Protein AF-A0A1G8KZQ9-F1 (afdb_monomer)

Secondary structure (DSSP, 8-state):
-------------------------S-TTHHHHHHHHHHHHHHHHTT--HHHHHH--HHHHHHHHHHHHSPP-SHHHHHHHHHHHHHHHHHHH---

Foldseek 3Di:
DDDDDDDPDDDDDPPPPPDPPPPQDDDPCSVQVVLLVVLVVLLVVLVHDPVLSVQDDSVLSVVLVVLVVDDDPDPVSSNVSSVSNVVSSCVRVNDD

Radius of gyration: 20.1 Å; Cα contacts (8 Å, |Δi|>4): 63; chains: 1; bounding box: 57×55×39 Å

Nearest PDB structures (foldseek):
  8tep-assembly1_F  TM=3.806E-01  e=2.408E+00  Human herpesvirus 5 strain AD169
  7ega-assembly1_R  TM=3.252E-01  e=6.189E+00  Homo sapiens

Sequence (96 aa):
MLSKPILLILPFTLALLTGCESSSPPGTNAGAEQLRLSMTPAMRDAGVPDSCIQQLPTSTLAQVKGITASSSRTSKDYLQRRQQIRTAAQKACGDF

pLDDT: mean 76.62, std 20.18, range [36.91, 94.75]

Solvent-accessible surface area (backbone atoms only — not comparable to full-atom values): 6198 Å² total; per-residue (Å²): 139,82,83,82,86,82,81,88,79,79,82,85,83,85,88,73,79,70,71,89,73,80,82,72,70,100,45,94,61,52,62,50,53,52,49,44,62,71,43,44,64,62,38,47,71,33,67,44,55,70,75,46,62,76,67,53,51,64,68,53,49,53,48,42,46,59,58,64,71,53,84,62,91,45,74,66,48,43,53,51,47,30,50,54,42,35,54,53,49,32,76,74,66,47,89,130

Organism: NCBI:txid571298

Structure (mmCIF, N/CA/C/O backbone):
data_AF-A0A1G8KZQ9-F1
#
_entry.id   AF-A0A1G8KZQ9-F1
#
loop_
_atom_site.group_PDB
_atom_site.id
_atom_site.type_symbol
_atom_site.label_atom_id
_atom_site.label_alt_id
_atom_site.label_comp_id
_atom_site.label_asym_id
_atom_site.label_entity_id
_atom_site.label_seq_id
_atom_site.pdbx_PDB_ins_code
_atom_site.Cartn_x
_atom_site.Cartn_y
_atom_site.Cartn_z
_atom_site.occupancy
_atom_site.B_iso_or_equiv
_atom_site.auth_seq_id
_atom_site.auth_comp_id
_atom_site.auth_asym_id
_atom_site.auth_atom_id
_atom_site.pdbx_PDB_model_num
ATOM 1 N N . MET A 1 1 ? 43.302 -45.838 -2.566 1.00 42.50 1 MET A N 1
ATOM 2 C CA . MET A 1 1 ? 43.036 -44.720 -1.634 1.00 42.50 1 MET A CA 1
ATOM 3 C C . MET A 1 1 ? 42.303 -43.642 -2.419 1.00 42.50 1 MET A C 1
ATOM 5 O O . MET A 1 1 ? 42.926 -42.949 -3.201 1.00 42.50 1 MET A O 1
ATOM 9 N N . LEU A 1 2 ? 40.987 -43.763 -2.575 1.00 41.47 2 LEU A N 1
ATOM 10 C CA . LEU A 1 2 ? 39.929 -43.462 -1.599 1.00 41.47 2 LEU A CA 1
ATOM 11 C C . LEU A 1 2 ? 39.618 -41.952 -1.566 1.00 41.47 2 LEU A C 1
ATOM 13 O O . LEU A 1 2 ? 40.288 -41.175 -0.901 1.00 41.47 2 LEU A O 1
ATOM 17 N N . SER A 1 3 ? 38.599 -41.619 -2.363 1.00 37.75 3 SER A N 1
ATOM 18 C CA . SER A 1 3 ? 37.488 -40.700 -2.097 1.00 37.75 3 SER A CA 1
ATOM 19 C C . SER A 1 3 ? 37.786 -39.309 -1.532 1.00 37.75 3 SER A C 1
ATOM 21 O O . SER A 1 3 ? 38.012 -39.136 -0.339 1.00 37.75 3 SER A O 1
ATOM 23 N N . LYS A 1 4 ? 37.609 -38.290 -2.382 1.00 46.78 4 LYS A N 1
ATOM 24 C CA . LYS A 1 4 ? 37.244 -36.932 -1.952 1.00 46.78 4 LYS A CA 1
ATOM 25 C C . LYS A 1 4 ? 35.708 -36.792 -1.960 1.00 46.78 4 LYS A C 1
ATOM 27 O O . LYS A 1 4 ? 35.095 -37.194 -2.949 1.00 46.78 4 LYS A O 1
ATOM 32 N N . PRO A 1 5 ? 35.093 -36.264 -0.885 1.00 47.47 5 PRO A N 1
ATOM 33 C CA . PRO A 1 5 ? 33.642 -36.093 -0.757 1.00 47.47 5 PRO A CA 1
ATOM 34 C C . PRO A 1 5 ? 33.176 -34.932 -1.658 1.00 47.47 5 PRO A C 1
ATOM 36 O O . PRO A 1 5 ? 33.890 -33.946 -1.803 1.00 47.47 5 PRO A O 1
ATOM 39 N N . ILE A 1 6 ? 32.130 -35.100 -2.473 1.00 53.72 6 ILE A N 1
ATOM 40 C CA . ILE A 1 6 ? 30.692 -35.079 -2.137 1.00 53.72 6 ILE A CA 1
ATOM 41 C C . ILE A 1 6 ? 30.180 -33.659 -1.835 1.00 53.72 6 ILE A C 1
ATOM 43 O O . ILE A 1 6 ? 30.651 -32.992 -0.923 1.00 53.72 6 ILE A O 1
ATOM 47 N N . LEU A 1 7 ? 29.124 -33.306 -2.581 1.00 45.62 7 LEU A N 1
ATOM 48 C CA . LEU A 1 7 ? 28.163 -32.219 -2.371 1.00 45.62 7 LEU A CA 1
ATOM 49 C C . LEU A 1 7 ? 28.647 -30.784 -2.654 1.00 45.62 7 LEU A C 1
ATOM 51 O O . LEU A 1 7 ? 28.854 -29.985 -1.747 1.00 45.62 7 LEU A O 1
ATOM 55 N N . LEU A 1 8 ? 28.648 -30.392 -3.933 1.00 42.72 8 LEU A N 1
ATOM 56 C CA . LEU A 1 8 ? 28.221 -29.032 -4.274 1.00 42.72 8 LEU A CA 1
ATOM 57 C C . LEU A 1 8 ? 26.719 -29.059 -4.546 1.00 42.72 8 LEU A C 1
ATOM 59 O O . LEU A 1 8 ? 26.237 -29.425 -5.614 1.00 42.72 8 LEU A O 1
ATOM 63 N N . ILE A 1 9 ? 26.011 -28.735 -3.474 1.00 54.44 9 ILE A N 1
ATOM 64 C CA . ILE A 1 9 ? 24.589 -28.461 -3.378 1.00 54.44 9 ILE A CA 1
ATOM 65 C C . ILE A 1 9 ? 24.248 -27.337 -4.371 1.00 54.44 9 ILE A C 1
ATOM 67 O O . ILE A 1 9 ? 24.599 -26.181 -4.157 1.00 54.44 9 ILE A O 1
ATOM 71 N N . LEU A 1 10 ? 23.548 -27.671 -5.453 1.00 51.97 10 LEU A N 1
ATOM 72 C CA . LEU A 1 10 ? 22.519 -26.785 -6.000 1.00 51.97 10 LEU A CA 1
ATOM 73 C C . LEU A 1 10 ? 21.333 -26.890 -5.033 1.00 51.97 10 LEU A C 1
ATOM 75 O O . LEU A 1 10 ? 20.962 -28.014 -4.680 1.00 51.97 10 LEU A O 1
ATOM 79 N N . PRO A 1 11 ? 20.723 -25.772 -4.602 1.00 48.06 11 PRO A N 1
ATOM 80 C CA . PRO A 1 11 ? 19.710 -25.214 -5.486 1.00 48.06 11 PRO A CA 1
ATOM 81 C C . PRO A 1 11 ? 19.467 -23.696 -5.367 1.00 48.06 11 PRO A C 1
ATOM 83 O O . PRO A 1 11 ? 19.801 -23.035 -4.393 1.00 48.06 11 PRO A O 1
ATOM 86 N N . PHE A 1 12 ? 18.706 -23.223 -6.350 1.00 41.47 12 PHE A N 1
ATOM 87 C CA . PHE A 1 12 ? 17.641 -22.236 -6.188 1.00 41.47 12 PHE A CA 1
ATOM 88 C C . PHE A 1 12 ? 17.985 -20.735 -6.177 1.00 41.47 12 PHE A C 1
ATOM 90 O O . PHE A 1 12 ? 18.457 -20.140 -5.21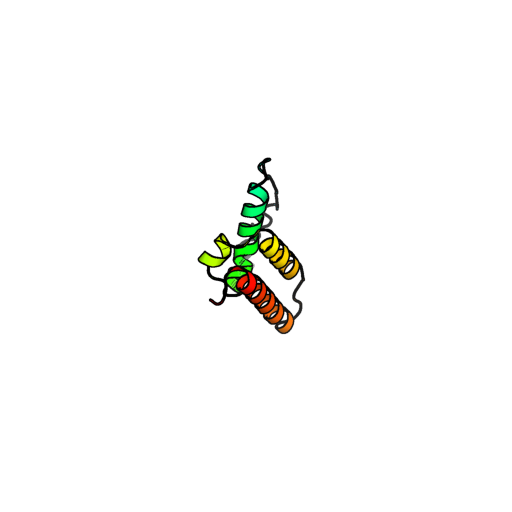6 1.00 41.47 12 PHE A O 1
ATOM 97 N N . THR A 1 13 ? 17.514 -20.126 -7.270 1.00 54.47 13 THR A N 1
ATOM 98 C CA . THR A 1 13 ? 16.781 -18.855 -7.308 1.00 54.47 13 THR A CA 1
ATOM 99 C C . THR A 1 13 ? 17.553 -17.590 -6.972 1.00 54.47 13 THR A C 1
ATOM 101 O O . THR A 1 13 ? 17.448 -17.050 -5.879 1.00 54.47 13 THR A O 1
ATOM 104 N N . LEU A 1 14 ? 18.151 -17.003 -8.007 1.00 46.03 14 LEU A N 1
ATOM 105 C CA . LEU A 1 14 ? 18.127 -15.549 -8.153 1.00 46.03 14 LEU A CA 1
ATOM 106 C C . LEU A 1 14 ? 17.625 -15.150 -9.550 1.00 46.03 14 LEU A C 1
ATOM 108 O O . LEU A 1 14 ? 18.191 -14.308 -10.234 1.00 46.03 14 LEU A O 1
ATOM 112 N N . ALA A 1 15 ? 16.533 -15.780 -9.984 1.00 50.09 15 ALA A N 1
ATOM 113 C CA . ALA A 1 15 ? 15.710 -15.273 -11.073 1.00 50.09 15 ALA A CA 1
ATOM 114 C C . ALA A 1 15 ? 14.655 -14.337 -10.471 1.00 50.09 15 ALA A C 1
ATOM 116 O O . ALA A 1 15 ? 13.548 -14.784 -10.216 1.00 50.09 15 ALA A O 1
ATOM 117 N N . LEU A 1 16 ? 15.015 -13.085 -10.159 1.00 47.28 16 LEU A N 1
ATOM 118 C CA . LEU A 1 16 ? 14.051 -12.009 -9.847 1.00 47.28 16 LEU A CA 1
ATOM 119 C C . LEU A 1 16 ? 14.658 -10.593 -9.923 1.00 47.28 16 LEU A C 1
ATOM 121 O O . LEU A 1 16 ? 14.170 -9.664 -9.292 1.00 47.28 16 LEU A O 1
ATOM 125 N N . LEU A 1 17 ? 15.672 -10.387 -10.768 1.00 44.75 17 LEU A N 1
ATOM 126 C CA . LEU A 1 17 ? 15.801 -9.100 -11.457 1.00 44.75 17 LEU A CA 1
ATOM 127 C C . LEU A 1 17 ? 15.164 -9.236 -12.839 1.00 44.75 17 LEU A C 1
ATOM 129 O O . LEU A 1 17 ? 15.805 -9.035 -13.866 1.00 44.75 17 LEU A O 1
ATOM 133 N N . THR A 1 18 ? 13.878 -9.600 -12.866 1.00 46.59 18 THR A N 1
ATOM 134 C CA . THR A 1 18 ? 13.032 -9.146 -13.967 1.00 46.59 18 THR A CA 1
ATOM 135 C C . THR A 1 18 ? 13.126 -7.635 -13.930 1.00 46.59 18 THR A C 1
ATOM 137 O O . THR A 1 18 ? 12.711 -7.010 -12.948 1.00 46.59 18 THR A O 1
ATOM 140 N N . GLY A 1 19 ? 13.782 -7.088 -14.949 1.00 36.91 19 GLY A N 1
ATOM 141 C CA . GLY A 1 19 ? 13.903 -5.664 -15.150 1.00 36.91 19 GLY A CA 1
ATOM 142 C C . GLY A 1 19 ? 12.571 -5.002 -14.846 1.00 36.91 19 GLY A C 1
ATOM 143 O O . GLY A 1 19 ? 11.510 -5.460 -15.272 1.00 36.91 19 GLY A O 1
ATOM 144 N N . CYS A 1 20 ? 12.644 -3.915 -14.091 1.00 53.41 20 CYS A N 1
ATOM 145 C CA . CYS A 1 20 ? 11.596 -2.916 -14.038 1.00 53.41 20 CYS A CA 1
ATOM 146 C C . CYS A 1 20 ? 11.549 -2.240 -15.423 1.00 53.41 20 CYS A C 1
ATOM 148 O O . CYS A 1 20 ? 11.852 -1.058 -15.569 1.00 53.41 20 CYS A O 1
ATOM 150 N N . GLU A 1 21 ? 11.277 -3.018 -16.471 1.00 39.97 21 GLU A N 1
ATOM 151 C CA . GLU A 1 21 ? 11.076 -2.540 -17.823 1.00 39.97 21 GLU A CA 1
ATOM 152 C C . GLU A 1 21 ? 9.672 -1.952 -17.815 1.00 39.97 21 GLU A C 1
ATOM 154 O O . GLU A 1 21 ? 8.662 -2.622 -18.023 1.00 39.97 21 GLU A O 1
ATOM 159 N N . SER A 1 22 ? 9.612 -0.679 -17.426 1.00 43.38 22 SER A N 1
ATOM 160 C CA . SER A 1 22 ? 8.425 0.156 -17.554 1.00 43.38 22 SER A CA 1
ATOM 161 C C . SER A 1 22 ? 8.163 0.395 -19.040 1.00 43.38 22 SER A C 1
ATOM 163 O O . SER A 1 22 ? 8.359 1.493 -19.549 1.00 43.38 22 SER A O 1
ATOM 165 N N . SER A 1 23 ? 7.741 -0.651 -19.746 1.00 44.28 23 SER A N 1
ATOM 166 C CA . SER A 1 23 ? 7.126 -0.537 -21.060 1.00 44.28 23 SER A CA 1
ATOM 167 C C . SER A 1 23 ? 5.645 -0.240 -20.842 1.00 44.28 23 SER A C 1
ATOM 169 O O . SER A 1 23 ? 4.793 -1.125 -20.873 1.00 44.28 23 SER A O 1
ATOM 171 N N . SER A 1 24 ? 5.339 1.015 -20.510 1.00 48.88 24 SER A N 1
ATOM 172 C CA . SER A 1 24 ? 3.960 1.502 -20.491 1.00 48.88 24 SER A CA 1
ATOM 173 C C . SER A 1 24 ? 3.668 2.175 -21.842 1.00 48.88 24 SER A C 1
ATOM 175 O O . SER A 1 24 ? 4.260 3.219 -22.125 1.00 48.88 24 SER A O 1
ATOM 177 N N . PRO A 1 25 ? 2.783 1.618 -22.694 1.00 48.62 25 PRO A N 1
ATOM 178 C CA . PRO A 1 25 ? 2.306 2.304 -23.894 1.00 48.62 25 PRO A CA 1
ATOM 179 C C . PRO A 1 25 ? 1.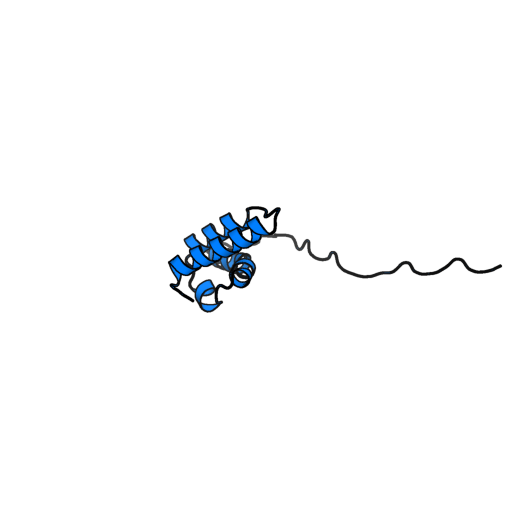444 3.532 -23.531 1.00 48.62 25 PRO A C 1
ATOM 181 O O . PRO A 1 25 ? 0.928 3.620 -22.410 1.00 48.62 25 PRO A O 1
ATOM 184 N N . PRO A 1 26 ? 1.270 4.499 -24.456 1.00 48.19 26 PRO A N 1
ATOM 185 C CA . PRO A 1 26 ? 0.651 5.785 -24.164 1.00 48.19 26 PRO A CA 1
ATOM 186 C C . PRO A 1 26 ? -0.871 5.644 -24.081 1.00 48.19 26 PRO A C 1
ATOM 188 O O . PRO A 1 26 ? -1.601 5.792 -25.055 1.00 48.19 26 PRO A O 1
ATOM 191 N N . GLY A 1 27 ? -1.352 5.375 -22.875 1.00 45.22 27 GLY A N 1
ATOM 192 C CA . GLY A 1 27 ? -2.721 5.629 -22.458 1.00 45.22 27 GLY A CA 1
ATOM 193 C C . GLY A 1 27 ? -2.649 6.213 -21.059 1.00 45.22 27 GLY A C 1
ATOM 194 O O . GLY A 1 27 ? -2.072 5.600 -20.165 1.00 45.22 27 GLY A O 1
ATOM 195 N N . THR A 1 28 ? -3.212 7.397 -20.843 1.00 55.97 28 THR A N 1
ATOM 196 C CA . THR A 1 28 ? -3.166 8.136 -19.565 1.00 55.97 28 THR A CA 1
ATOM 197 C C . THR A 1 28 ? -3.670 7.335 -18.352 1.00 55.97 28 THR A C 1
ATOM 199 O O . THR A 1 28 ? -3.378 7.694 -17.216 1.00 55.97 28 THR A O 1
ATOM 202 N N . ASN A 1 29 ? -4.358 6.213 -18.586 1.00 56.41 29 ASN A N 1
ATOM 203 C CA . ASN A 1 29 ? -4.889 5.310 -17.564 1.00 56.41 29 ASN A CA 1
ATOM 204 C C . ASN A 1 29 ? -3.947 4.133 -17.232 1.00 56.41 29 ASN A C 1
ATOM 206 O O . ASN A 1 29 ? -4.038 3.572 -16.143 1.00 56.41 29 ASN A O 1
ATOM 210 N N . ALA A 1 30 ? -3.005 3.785 -18.118 1.00 62.75 30 ALA A N 1
ATOM 211 C CA . ALA A 1 30 ? -2.077 2.669 -17.905 1.00 62.75 30 ALA A CA 1
ATOM 212 C C . ALA A 1 30 ? -1.142 2.922 -16.711 1.00 62.75 30 ALA A C 1
ATOM 214 O O . ALA A 1 30 ? -0.849 2.011 -15.942 1.00 62.75 30 ALA A O 1
ATOM 215 N N . GLY A 1 31 ? -0.731 4.178 -16.501 1.00 78.56 31 GLY A N 1
ATOM 216 C CA . GLY A 1 31 ? 0.121 4.554 -15.372 1.00 78.56 31 GLY A CA 1
ATOM 217 C C . GLY A 1 31 ? -0.564 4.403 -14.010 1.00 78.56 31 GLY A C 1
ATOM 218 O O . GLY A 1 31 ? 0.083 3.996 -13.047 1.00 78.56 31 GLY A O 1
ATOM 219 N N . ALA A 1 32 ? -1.868 4.687 -13.922 1.00 80.69 32 ALA A N 1
ATOM 220 C CA . ALA A 1 32 ? -2.631 4.549 -12.681 1.00 80.69 32 ALA A CA 1
ATOM 221 C C . ALA A 1 32 ? -2.885 3.076 -12.334 1.00 80.69 32 ALA A C 1
ATOM 223 O O . ALA A 1 32 ? -2.690 2.682 -11.185 1.00 80.69 32 ALA A O 1
ATOM 224 N N . GLU A 1 33 ? -3.233 2.253 -13.328 1.00 85.69 33 GLU A N 1
ATOM 225 C CA . GLU A 1 33 ? -3.386 0.806 -13.137 1.00 85.69 33 GLU A CA 1
ATOM 226 C C . GLU A 1 33 ? -2.059 0.141 -12.772 1.00 85.69 33 GLU A C 1
ATOM 228 O O . GLU A 1 33 ? -1.986 -0.6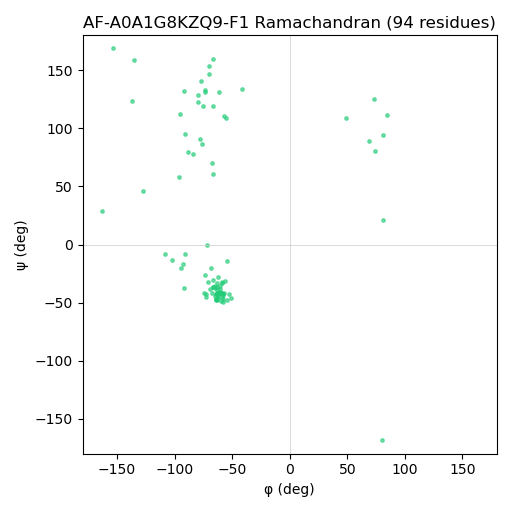21 -11.810 1.00 85.69 33 GLU A O 1
ATOM 233 N N . GLN A 1 34 ? -0.971 0.488 -13.461 1.00 87.56 34 GLN A N 1
ATOM 234 C CA . GLN A 1 34 ? 0.353 -0.036 -13.136 1.00 87.56 34 GLN A CA 1
ATOM 235 C C . GLN A 1 34 ? 0.803 0.391 -11.734 1.00 87.56 34 GLN A C 1
ATOM 237 O O . GLN A 1 34 ? 1.359 -0.413 -10.981 1.00 87.56 34 GLN A O 1
ATOM 242 N N . LEU A 1 35 ? 0.509 1.634 -11.341 1.00 89.19 35 LEU A N 1
ATOM 243 C CA . LEU A 1 35 ? 0.753 2.100 -9.983 1.00 89.19 35 LEU A CA 1
ATOM 244 C C . LEU A 1 35 ? -0.071 1.305 -8.963 1.00 89.19 35 LEU A C 1
ATOM 246 O O . LEU A 1 35 ? 0.490 0.847 -7.966 1.00 89.19 35 LEU A O 1
ATOM 250 N N . ARG A 1 36 ? -1.363 1.077 -9.225 1.00 91.06 36 ARG A N 1
ATOM 251 C CA . ARG A 1 36 ? -2.234 0.267 -8.364 1.00 91.06 36 ARG A CA 1
ATOM 252 C C . ARG A 1 36 ? -1.686 -1.144 -8.199 1.00 91.06 36 ARG A C 1
ATOM 254 O 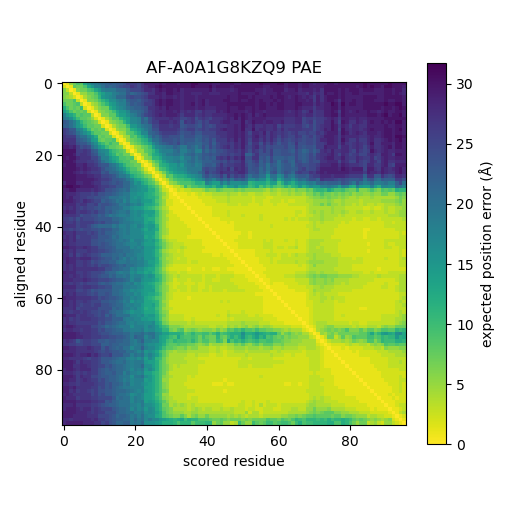O . ARG A 1 36 ? -1.523 -1.596 -7.066 1.00 91.06 36 ARG A O 1
ATOM 261 N N . LEU A 1 37 ? -1.332 -1.808 -9.296 1.00 90.69 37 LEU A N 1
ATOM 262 C CA . LEU A 1 37 ? -0.759 -3.155 -9.280 1.00 90.69 37 LEU A CA 1
ATOM 263 C C . LEU A 1 37 ? 0.539 -3.202 -8.470 1.00 90.69 37 LEU A C 1
ATOM 265 O O . LEU A 1 37 ? 0.690 -4.066 -7.609 1.00 90.69 37 LEU A O 1
ATOM 269 N N . SER A 1 38 ? 1.435 -2.230 -8.667 1.00 89.62 38 SER A N 1
ATOM 270 C CA . SER A 1 38 ? 2.699 -2.169 -7.923 1.00 89.62 38 SER A CA 1
ATOM 271 C C . SER A 1 38 ? 2.503 -1.970 -6.413 1.00 89.62 38 SER A C 1
ATOM 273 O O . SER A 1 38 ? 3.279 -2.497 -5.619 1.00 89.62 38 SER A O 1
ATOM 275 N N . MET A 1 39 ? 1.459 -1.239 -6.003 1.00 92.69 39 MET A N 1
ATOM 276 C CA . MET A 1 39 ? 1.183 -0.912 -4.597 1.00 92.69 39 MET A CA 1
ATOM 277 C C . MET A 1 39 ? 0.251 -1.910 -3.904 1.00 92.69 39 MET A C 1
ATOM 279 O O . MET A 1 39 ? 0.211 -1.952 -2.673 1.00 92.69 39 MET A O 1
ATOM 283 N N . THR A 1 40 ? -0.478 -2.728 -4.665 1.00 93.38 40 THR A N 1
ATOM 284 C CA . THR A 1 40 ? -1.427 -3.727 -4.146 1.00 93.38 40 THR A CA 1
ATOM 285 C C . THR A 1 40 ? -0.803 -4.625 -3.070 1.00 93.38 40 THR A C 1
ATOM 287 O O . THR A 1 40 ? -1.411 -4.745 -2.006 1.00 93.38 40 THR A O 1
ATOM 290 N N . PRO A 1 41 ? 0.417 -5.181 -3.236 1.00 93.25 41 PRO A N 1
ATOM 291 C CA . PRO A 1 41 ? 1.043 -5.992 -2.191 1.00 93.25 41 PRO A CA 1
ATOM 292 C C . PRO A 1 41 ? 1.228 -5.243 -0.867 1.00 93.25 41 PRO A C 1
ATOM 294 O O . PRO A 1 41 ? 0.941 -5.794 0.189 1.00 93.25 41 PRO A O 1
ATOM 297 N N . ALA A 1 42 ? 1.649 -3.975 -0.907 1.00 91.94 42 ALA A N 1
ATOM 298 C CA . ALA A 1 42 ? 1.867 -3.173 0.297 1.00 91.94 42 ALA A CA 1
ATOM 299 C C . ALA A 1 42 ? 0.552 -2.790 0.998 1.00 91.94 42 ALA A C 1
ATOM 301 O O . ALA A 1 42 ? 0.507 -2.680 2.221 1.00 91.94 42 ALA A O 1
ATOM 302 N N . MET A 1 43 ? -0.523 -2.594 0.233 1.00 93.75 43 MET A N 1
ATOM 303 C CA . MET A 1 43 ? -1.850 -2.298 0.776 1.00 93.75 43 MET A CA 1
ATOM 304 C C . MET A 1 43 ? -2.502 -3.539 1.387 1.00 93.75 43 MET A C 1
ATOM 306 O O . MET A 1 43 ? -3.029 -3.459 2.494 1.00 93.75 43 MET A O 1
ATOM 310 N N . ARG A 1 44 ? -2.391 -4.699 0.729 1.00 94.75 44 ARG A N 1
ATOM 311 C CA . ARG A 1 44 ? -2.839 -5.983 1.294 1.00 94.75 44 ARG A CA 1
ATOM 312 C C . ARG A 1 44 ? -2.042 -6.337 2.542 1.00 94.75 44 ARG A C 1
ATOM 314 O O . ARG A 1 44 ? -2.634 -6.716 3.547 1.00 94.75 44 ARG A O 1
ATOM 321 N N . ASP A 1 45 ? -0.725 -6.117 2.510 1.00 92.56 45 ASP A N 1
ATOM 322 C CA . ASP A 1 45 ? 0.115 -6.241 3.697 1.00 92.56 45 ASP A CA 1
ATOM 323 C C . ASP A 1 45 ? -0.386 -5.324 4.808 1.00 92.56 45 ASP A C 1
ATOM 325 O O . ASP A 1 45 ? -0.496 -5.788 5.924 1.00 92.56 45 ASP A O 1
ATOM 329 N N . ALA A 1 46 ? -0.793 -4.082 4.536 1.00 91.88 46 ALA A N 1
ATOM 330 C CA . ALA A 1 46 ? -1.390 -3.175 5.526 1.00 91.88 46 ALA A CA 1
ATOM 331 C C . ALA A 1 46 ? -2.833 -3.529 5.970 1.00 91.88 46 ALA A C 1
ATOM 333 O O . ALA A 1 46 ? -3.393 -2.836 6.823 1.00 91.88 46 ALA A O 1
ATOM 334 N N . GLY A 1 47 ? -3.429 -4.600 5.435 1.00 93.06 47 GLY A N 1
ATOM 335 C CA . GLY A 1 47 ? -4.791 -5.038 5.753 1.00 93.06 47 GLY A CA 1
ATOM 336 C C . GLY A 1 47 ? -5.890 -4.278 5.006 1.00 93.06 47 GLY A C 1
ATOM 337 O O . GLY A 1 47 ? -7.025 -4.254 5.470 1.00 93.06 47 GLY A O 1
ATOM 338 N N . VAL A 1 48 ? -5.568 -3.632 3.883 1.00 94.00 48 VAL A N 1
ATOM 339 C CA . VAL A 1 48 ? -6.552 -2.959 3.025 1.00 94.00 48 VAL A CA 1
ATOM 340 C C . VAL A 1 48 ? -7.259 -3.999 2.143 1.00 94.00 48 VAL A C 1
ATOM 342 O O . VAL A 1 48 ? -6.572 -4.778 1.476 1.00 94.00 48 VAL A O 1
ATOM 345 N N . PRO A 1 49 ? -8.604 -4.026 2.096 1.00 93.50 49 PRO A N 1
ATOM 346 C CA . PRO A 1 49 ? -9.344 -4.981 1.284 1.00 93.50 49 PRO A CA 1
ATOM 347 C C . PRO A 1 49 ? -9.197 -4.674 -0.208 1.00 93.50 49 PRO A C 1
ATOM 349 O O . PRO A 1 49 ? -9.147 -3.514 -0.624 1.00 93.50 49 PRO A O 1
ATOM 352 N N . ASP A 1 50 ? -9.200 -5.726 -1.029 1.00 90.50 50 ASP A N 1
ATOM 353 C CA . ASP A 1 50 ? -9.062 -5.615 -2.486 1.00 90.50 50 ASP A CA 1
ATOM 354 C C . ASP A 1 50 ? -10.171 -4.738 -3.109 1.00 90.50 50 ASP A C 1
ATOM 356 O O . ASP A 1 50 ? -9.911 -3.984 -4.047 1.00 90.50 50 ASP A O 1
ATOM 360 N N . SER A 1 51 ? -11.380 -4.739 -2.532 1.00 91.19 51 SER A N 1
ATOM 361 C CA . SER A 1 51 ? -12.487 -3.861 -2.946 1.00 91.19 51 SER A CA 1
ATOM 362 C C . SER A 1 51 ? -12.156 -2.372 -2.805 1.00 91.19 51 SER A C 1
ATOM 364 O O . SER A 1 51 ? -12.526 -1.586 -3.677 1.00 91.19 51 SER A O 1
ATOM 366 N N . CYS A 1 52 ? -11.441 -1.989 -1.743 1.00 92.50 52 CYS A N 1
ATOM 367 C CA . CYS A 1 52 ? -10.967 -0.623 -1.545 1.00 92.50 52 CYS A CA 1
ATOM 368 C C . CYS A 1 52 ? -9.816 -0.311 -2.502 1.00 92.50 52 CYS A C 1
ATOM 370 O O . CYS A 1 52 ? -9.847 0.720 -3.165 1.00 92.50 52 CYS A O 1
ATOM 372 N N . ILE A 1 53 ? -8.844 -1.220 -2.648 1.00 92.00 53 ILE A N 1
ATOM 373 C CA . ILE A 1 53 ? -7.676 -1.039 -3.530 1.00 92.00 53 ILE A CA 1
ATOM 374 C C . ILE A 1 53 ? -8.095 -0.676 -4.964 1.00 92.00 53 ILE A C 1
ATOM 376 O O . ILE A 1 53 ? -7.518 0.236 -5.563 1.00 92.00 53 ILE A O 1
ATOM 380 N N . GLN A 1 54 ? -9.124 -1.342 -5.495 1.00 90.81 54 GLN A N 1
ATOM 381 C CA . GLN A 1 54 ? -9.664 -1.070 -6.833 1.00 90.81 54 GLN A CA 1
ATOM 382 C C . GLN A 1 54 ? -10.320 0.315 -6.952 1.00 90.81 54 GLN A C 1
ATOM 384 O O . GLN A 1 54 ? -10.271 0.931 -8.013 1.00 90.81 54 GLN A O 1
ATOM 389 N N . GLN A 1 55 ? -10.884 0.833 -5.861 1.00 89.56 55 GLN A N 1
ATOM 390 C CA . GLN A 1 55 ? -11.571 2.128 -5.814 1.00 89.56 55 GLN A CA 1
ATOM 391 C C . GLN A 1 55 ? -10.649 3.293 -5.436 1.00 89.56 55 GLN A C 1
ATOM 393 O O . GLN A 1 55 ? -11.060 4.451 -5.510 1.00 89.56 55 GLN A O 1
ATOM 398 N N . LEU A 1 56 ? -9.400 3.018 -5.039 1.00 89.56 56 LEU A N 1
ATOM 399 C CA . LEU A 1 56 ? -8.483 4.069 -4.617 1.00 89.56 56 LEU A CA 1
ATOM 400 C C . LEU A 1 56 ? -8.204 5.061 -5.755 1.00 89.56 56 LEU A C 1
ATOM 402 O O . LEU A 1 56 ? -7.824 4.637 -6.857 1.00 89.56 56 LEU A O 1
ATOM 406 N N . PRO A 1 57 ? -8.311 6.376 -5.484 1.00 90.56 57 PRO A N 1
ATOM 407 C CA . PRO A 1 57 ? -7.936 7.394 -6.447 1.00 90.56 57 PRO A CA 1
ATOM 408 C C . PRO A 1 57 ? -6.415 7.416 -6.631 1.00 90.56 57 PRO A C 1
ATOM 410 O O . PRO A 1 57 ? -5.642 7.098 -5.720 1.00 90.56 57 PRO A O 1
ATOM 413 N N . THR A 1 58 ? -5.967 7.862 -7.805 1.00 89.25 58 THR A N 1
ATOM 414 C CA . THR A 1 58 ? -4.540 7.934 -8.160 1.00 89.25 58 THR A CA 1
ATOM 415 C C . THR A 1 58 ? -3.717 8.760 -7.163 1.00 89.25 58 THR A C 1
ATOM 417 O O . THR A 1 58 ? -2.559 8.436 -6.912 1.00 89.25 58 THR A O 1
ATOM 420 N N . SER A 1 59 ? -4.309 9.786 -6.541 1.00 89.00 59 SER A N 1
ATOM 421 C CA . SER A 1 59 ? -3.669 10.588 -5.487 1.00 89.00 59 SER A CA 1
ATOM 422 C C . SER A 1 59 ? -3.316 9.756 -4.248 1.00 89.00 59 SER A C 1
ATOM 424 O O . SER A 1 59 ? -2.195 9.848 -3.746 1.00 89.00 59 SER A O 1
ATOM 426 N N . THR A 1 60 ? -4.224 8.890 -3.791 1.00 91.88 60 THR A N 1
ATOM 427 C CA . THR A 1 60 ? -3.970 7.978 -2.667 1.00 91.88 60 THR A CA 1
ATOM 428 C C . THR A 1 60 ? -2.959 6.902 -3.049 1.00 91.88 60 THR A C 1
ATOM 430 O O . THR A 1 60 ? -2.066 6.597 -2.262 1.00 91.88 60 THR A O 1
ATOM 433 N N . LEU A 1 61 ? -3.018 6.379 -4.278 1.00 91.12 61 LEU A N 1
ATOM 434 C CA . LEU A 1 61 ? -2.011 5.435 -4.778 1.00 91.12 61 LEU A CA 1
ATOM 435 C C . LEU A 1 61 ? -0.603 6.055 -4.810 1.00 91.12 61 LEU A C 1
ATOM 437 O O . LEU A 1 61 ? 0.369 5.414 -4.405 1.00 91.12 61 LEU A O 1
ATOM 441 N N . ALA A 1 62 ? -0.482 7.319 -5.228 1.00 90.00 62 ALA A N 1
ATOM 442 C CA . ALA A 1 62 ? 0.782 8.053 -5.203 1.00 90.00 62 ALA A CA 1
ATOM 443 C C . ALA A 1 62 ? 1.275 8.312 -3.767 1.00 90.00 62 ALA A C 1
ATOM 445 O O . ALA A 1 62 ? 2.474 8.211 -3.498 1.00 90.00 62 ALA A O 1
ATOM 446 N N . GLN A 1 63 ? 0.364 8.582 -2.829 1.00 91.50 63 GLN A N 1
ATOM 447 C CA . GLN A 1 63 ? 0.700 8.722 -1.412 1.00 91.50 63 GLN A CA 1
ATOM 448 C C . GLN A 1 63 ? 1.226 7.408 -0.820 1.00 91.50 63 GLN A C 1
ATOM 450 O O . GLN A 1 63 ? 2.273 7.408 -0.169 1.00 91.50 63 GLN A O 1
ATOM 455 N N . VAL A 1 64 ? 0.551 6.285 -1.087 1.00 91.19 64 VAL A N 1
ATOM 456 C CA . VAL A 1 64 ? 1.020 4.951 -0.682 1.00 91.19 64 VAL A CA 1
ATOM 457 C C . VAL A 1 64 ? 2.398 4.677 -1.279 1.00 91.19 64 VAL A C 1
ATOM 459 O O . VAL A 1 64 ? 3.294 4.261 -0.548 1.00 91.19 64 VAL A O 1
ATOM 462 N N . LYS A 1 65 ? 2.630 5.017 -2.554 1.00 91.12 65 LYS A N 1
ATOM 463 C CA . LYS A 1 65 ? 3.963 4.919 -3.168 1.00 91.12 65 LYS A CA 1
ATOM 464 C C . LYS A 1 65 ? 5.024 5.679 -2.374 1.00 91.12 65 LYS A C 1
ATOM 466 O O . LYS A 1 65 ? 6.058 5.095 -2.057 1.00 91.12 65 LYS A O 1
ATOM 471 N N . GLY A 1 66 ? 4.760 6.927 -1.989 1.00 89.75 66 GLY A N 1
ATOM 472 C CA . GLY A 1 66 ? 5.683 7.720 -1.167 1.00 89.75 66 GLY A CA 1
ATOM 473 C C . GLY A 1 66 ? 5.995 7.074 0.189 1.00 89.75 66 GLY A C 1
ATOM 474 O O . GLY A 1 66 ? 7.156 7.004 0.594 1.00 89.75 66 GLY A O 1
ATOM 475 N N . ILE A 1 67 ? 4.977 6.517 0.850 1.00 89.75 67 ILE A N 1
ATOM 476 C CA . ILE A 1 67 ? 5.140 5.784 2.115 1.00 89.75 67 ILE A CA 1
ATOM 477 C C . ILE A 1 67 ? 5.992 4.522 1.903 1.00 89.75 67 IL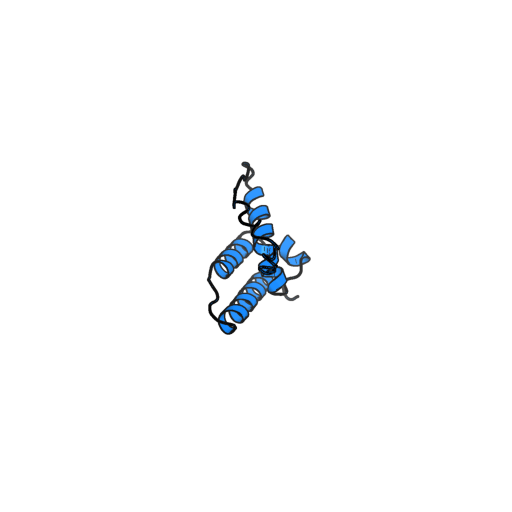E A C 1
ATOM 479 O O . ILE A 1 67 ? 6.888 4.227 2.692 1.00 89.75 67 ILE A O 1
ATOM 483 N N . THR A 1 68 ? 5.749 3.786 0.816 1.00 87.00 68 THR A N 1
ATOM 484 C CA . THR A 1 68 ? 6.468 2.539 0.516 1.00 87.00 68 THR A CA 1
ATOM 485 C C . THR A 1 68 ? 7.903 2.724 0.037 1.00 87.00 68 THR A C 1
ATOM 487 O O . THR A 1 68 ? 8.721 1.832 0.253 1.00 87.00 68 THR A O 1
ATOM 490 N N . ALA A 1 69 ? 8.218 3.871 -0.569 1.00 85.06 69 ALA A N 1
ATOM 491 C CA . ALA A 1 69 ? 9.570 4.218 -0.998 1.00 85.06 69 ALA A CA 1
ATOM 492 C C . ALA A 1 69 ? 10.520 4.454 0.190 1.00 85.06 69 ALA A C 1
ATOM 494 O O . ALA A 1 69 ? 11.738 4.375 0.041 1.00 85.06 69 ALA A O 1
ATOM 495 N N . SER A 1 70 ? 9.969 4.721 1.376 1.00 78.69 70 SER A N 1
ATOM 496 C CA . SER A 1 70 ? 10.751 4.876 2.598 1.00 78.69 70 SER A CA 1
ATOM 497 C C . SER A 1 70 ? 11.225 3.509 3.100 1.00 78.69 70 SER A C 1
ATOM 499 O O . SER A 1 70 ? 10.423 2.628 3.419 1.00 78.69 70 SER A O 1
ATOM 501 N N . SER A 1 71 ? 12.544 3.322 3.182 1.00 73.31 71 SER A N 1
ATOM 502 C CA . SER A 1 71 ? 13.142 2.100 3.727 1.00 73.31 71 SER A CA 1
ATOM 503 C C . SER A 1 71 ? 12.844 1.989 5.222 1.00 73.31 71 SER A C 1
ATOM 505 O O . SER A 1 71 ? 13.290 2.821 6.009 1.00 73.31 71 SER A O 1
ATOM 507 N N . SER A 1 72 ? 12.154 0.928 5.634 1.00 80.94 72 SER A N 1
ATOM 508 C CA . SER A 1 72 ? 11.998 0.583 7.050 1.00 80.94 72 SER A CA 1
ATOM 509 C C . SER A 1 72 ? 13.268 -0.122 7.529 1.00 80.94 72 SER A C 1
ATOM 511 O O . SER A 1 72 ? 13.667 -1.125 6.941 1.00 80.94 72 SER A O 1
ATOM 513 N N . ARG A 1 73 ? 13.929 0.410 8.564 1.00 84.12 73 ARG A N 1
ATOM 514 C CA . ARG A 1 73 ? 15.153 -0.189 9.139 1.00 84.12 73 ARG A CA 1
ATOM 515 C C . ARG A 1 73 ? 14.886 -0.937 10.442 1.00 84.12 73 ARG A C 1
ATOM 517 O O . ARG A 1 73 ? 15.740 -1.689 10.900 1.00 84.12 73 ARG A O 1
ATOM 524 N N . THR A 1 74 ? 13.707 -0.739 11.029 1.00 90.12 74 THR A N 1
ATOM 525 C CA . THR A 1 74 ? 13.291 -1.361 12.286 1.00 90.12 74 THR A CA 1
ATOM 526 C C . THR A 1 74 ? 11.858 -1.889 12.199 1.00 90.12 74 THR A C 1
ATOM 528 O O . THR A 1 74 ? 11.052 -1.418 11.392 1.00 90.12 74 THR A O 1
ATOM 531 N N . SER A 1 75 ? 11.508 -2.839 13.072 1.00 89.62 75 SER A N 1
ATOM 532 C CA . SER A 1 75 ? 10.139 -3.369 13.180 1.00 89.62 75 SER A CA 1
ATOM 533 C C . SER A 1 75 ? 9.116 -2.277 13.505 1.00 89.62 75 SER A C 1
ATOM 535 O O . SER A 1 75 ? 7.986 -2.324 13.027 1.00 89.62 75 SER A O 1
ATOM 537 N N . LYS A 1 76 ? 9.517 -1.259 14.278 1.00 91.75 76 LYS A N 1
ATOM 538 C CA . LYS A 1 76 ? 8.671 -0.104 14.595 1.00 91.75 76 LYS A CA 1
ATOM 539 C C . LYS A 1 76 ? 8.337 0.701 13.338 1.00 91.75 76 LYS A C 1
ATOM 541 O O . LYS A 1 76 ? 7.168 1.002 13.111 1.00 91.75 76 LYS A O 1
ATOM 546 N N . ASP A 1 77 ? 9.336 0.991 12.504 1.00 90.50 77 ASP A N 1
ATOM 547 C CA . ASP A 1 77 ? 9.136 1.744 11.258 1.00 90.50 77 ASP A CA 1
ATOM 548 C C . ASP A 1 77 ? 8.235 0.984 10.286 1.00 90.50 77 ASP A C 1
ATOM 550 O O . ASP A 1 77 ? 7.413 1.583 9.597 1.00 90.50 77 ASP A O 1
ATOM 554 N N . TYR A 1 78 ? 8.364 -0.344 10.245 1.00 90.88 78 TYR A N 1
ATOM 555 C CA . TYR A 1 78 ? 7.502 -1.201 9.435 1.00 90.88 78 TYR A CA 1
ATOM 556 C C . TYR A 1 78 ? 6.037 -1.143 9.895 1.00 90.88 78 TYR A C 1
ATOM 558 O O . TYR A 1 78 ? 5.141 -0.925 9.077 1.00 90.88 78 TYR A O 1
ATOM 566 N N . LEU A 1 79 ? 5.778 -1.263 11.202 1.00 92.44 79 LEU A N 1
ATOM 567 C CA . LEU A 1 79 ? 4.419 -1.148 11.745 1.00 92.44 79 LEU A CA 1
ATOM 568 C C . LEU A 1 79 ? 3.825 0.242 11.501 1.00 92.44 79 LEU A C 1
ATOM 570 O O . LEU A 1 79 ? 2.673 0.360 11.080 1.00 92.44 79 LEU A O 1
ATOM 574 N N . GLN A 1 80 ? 4.622 1.292 11.704 1.00 93.19 80 GLN A N 1
ATOM 575 C CA . GLN A 1 80 ? 4.201 2.664 11.445 1.00 93.19 80 GLN A CA 1
ATOM 576 C C . GLN A 1 80 ? 3.873 2.875 9.963 1.00 93.19 80 GLN A C 1
ATOM 578 O O . GLN A 1 80 ? 2.849 3.475 9.638 1.00 93.19 80 GLN A O 1
ATOM 583 N N . ARG A 1 81 ? 4.691 2.328 9.060 1.00 92.75 81 ARG A N 1
ATOM 584 C CA . ARG A 1 81 ? 4.445 2.351 7.615 1.00 92.75 81 ARG A CA 1
ATOM 585 C C . ARG A 1 81 ? 3.130 1.655 7.260 1.00 92.75 81 ARG A C 1
ATOM 587 O O . ARG A 1 81 ? 2.321 2.240 6.543 1.00 92.75 81 ARG A O 1
ATOM 59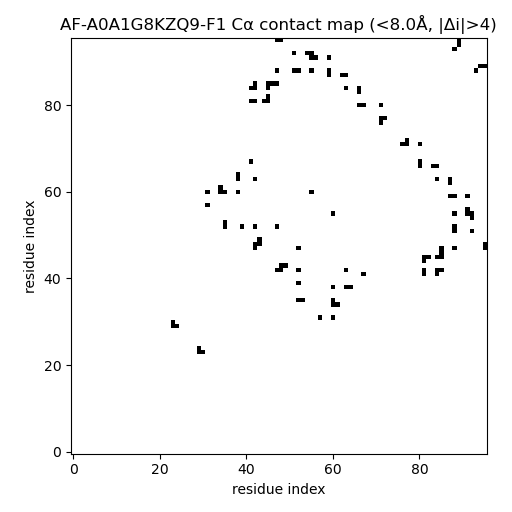4 N N . ARG A 1 82 ? 2.878 0.447 7.777 1.00 94.00 82 ARG A N 1
ATOM 595 C CA . ARG A 1 82 ? 1.601 -0.261 7.555 1.00 94.00 82 ARG A CA 1
ATOM 596 C C . ARG A 1 82 ? 0.411 0.563 8.033 1.00 94.00 82 ARG A C 1
ATOM 598 O O . ARG A 1 82 ? -0.565 0.696 7.300 1.00 94.00 82 ARG A O 1
ATOM 605 N N . GLN A 1 83 ? 0.515 1.178 9.210 1.00 94.19 83 GLN A N 1
ATOM 606 C CA . GLN A 1 83 ? -0.550 2.026 9.739 1.00 94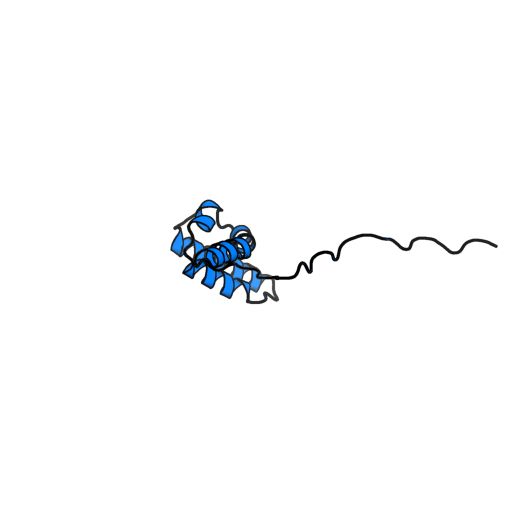.19 83 GLN A CA 1
ATOM 607 C C . GLN A 1 83 ? -0.800 3.255 8.855 1.00 94.19 83 GLN A C 1
ATOM 609 O O . GLN A 1 83 ? -1.949 3.577 8.572 1.00 94.19 83 GLN A O 1
ATOM 614 N N . GLN A 1 84 ? 0.254 3.912 8.363 1.00 94.31 84 GLN A N 1
ATOM 615 C CA . GLN A 1 84 ? 0.121 5.046 7.443 1.00 94.31 84 GLN A CA 1
ATOM 616 C C . GLN A 1 84 ? -0.583 4.651 6.139 1.00 94.31 84 GLN A C 1
ATOM 618 O O . GLN A 1 84 ? -1.447 5.393 5.671 1.00 94.31 84 GLN A O 1
ATOM 623 N N . ILE A 1 85 ? -0.259 3.480 5.579 1.00 94.31 85 ILE A N 1
ATOM 624 C CA . ILE A 1 85 ? -0.928 2.951 4.381 1.00 94.31 85 ILE A CA 1
ATOM 625 C C . ILE A 1 85 ? -2.408 2.686 4.672 1.00 94.31 85 ILE A C 1
ATOM 627 O O . ILE A 1 85 ? -3.265 3.143 3.914 1.00 94.31 85 ILE A O 1
ATOM 631 N N . ARG A 1 86 ? -2.723 2.014 5.789 1.00 93.88 86 ARG A N 1
ATOM 632 C CA . ARG A 1 86 ? -4.111 1.748 6.193 1.00 93.88 86 ARG A CA 1
ATOM 633 C C . ARG A 1 86 ? -4.902 3.043 6.360 1.00 93.88 86 ARG A C 1
ATOM 635 O O . ARG A 1 86 ? -5.984 3.168 5.802 1.00 93.88 86 ARG A O 1
ATOM 642 N N . THR A 1 87 ? -4.344 4.030 7.057 1.00 94.12 87 THR A N 1
ATOM 643 C CA . THR A 1 87 ? -4.998 5.327 7.270 1.00 94.12 87 THR A CA 1
ATOM 644 C C . THR A 1 87 ? -5.190 6.105 5.966 1.00 94.12 87 THR A C 1
ATOM 646 O O . THR A 1 87 ? -6.225 6.747 5.788 1.00 94.12 87 THR A O 1
ATOM 649 N N . ALA A 1 88 ? -4.236 6.048 5.032 1.00 92.44 88 ALA A N 1
ATOM 650 C CA . ALA A 1 88 ? -4.399 6.655 3.711 1.00 92.44 88 ALA A CA 1
ATOM 651 C C . ALA A 1 88 ? -5.550 6.001 2.927 1.00 92.44 88 ALA A C 1
ATOM 653 O O . ALA A 1 88 ? -6.369 6.704 2.337 1.00 92.44 88 ALA A O 1
ATOM 654 N N . ALA A 1 89 ? -5.656 4.670 2.976 1.00 91.94 89 ALA A N 1
ATOM 655 C CA . ALA A 1 89 ? -6.748 3.938 2.342 1.00 91.94 89 ALA A CA 1
ATOM 656 C C . ALA A 1 89 ? -8.107 4.210 3.012 1.00 91.94 89 ALA A C 1
ATOM 658 O O . ALA A 1 89 ? -9.091 4.454 2.317 1.00 91.94 89 ALA A O 1
ATOM 659 N N . GLN A 1 90 ? -8.161 4.263 4.346 1.00 92.88 90 GLN A N 1
ATOM 660 C CA . GLN A 1 90 ? -9.386 4.571 5.098 1.00 92.88 90 GLN A CA 1
ATOM 661 C C . GLN A 1 90 ? -9.948 5.956 4.767 1.00 92.88 90 GLN A C 1
ATOM 663 O O . GLN A 1 90 ? -11.158 6.131 4.675 1.00 92.88 90 GLN A O 1
ATOM 668 N N . LYS A 1 91 ? -9.090 6.952 4.514 1.00 90.88 91 LYS A N 1
ATOM 669 C CA . LYS A 1 91 ? -9.546 8.282 4.074 1.00 90.88 91 LYS A CA 1
ATOM 670 C C . LYS A 1 91 ? -10.273 8.257 2.729 1.00 90.88 91 LYS A C 1
ATOM 672 O O . LYS A 1 91 ? -11.091 9.135 2.481 1.00 90.88 91 LYS A O 1
ATOM 677 N N . ALA A 1 92 ? -9.950 7.297 1.865 1.00 89.25 92 ALA A N 1
ATOM 678 C CA . ALA A 1 92 ? -10.567 7.162 0.551 1.00 89.25 92 ALA A CA 1
ATOM 679 C C . ALA A 1 92 ? -11.796 6.240 0.567 1.00 89.25 92 ALA A C 1
ATOM 681 O O . ALA A 1 92 ? -12.766 6.523 -0.126 1.00 89.25 92 ALA A O 1
ATOM 682 N N . CYS A 1 93 ? -11.758 5.158 1.348 1.00 87.50 93 CYS A N 1
ATOM 683 C CA . CYS A 1 93 ? -12.769 4.096 1.315 1.00 87.50 93 CYS A CA 1
ATOM 684 C C . CYS A 1 93 ? -13.694 4.050 2.542 1.00 87.50 93 CYS A C 1
ATOM 686 O O . CYS A 1 93 ? -14.646 3.276 2.543 1.00 87.50 93 CYS A O 1
ATOM 688 N N . GLY A 1 94 ? -13.424 4.834 3.587 1.00 86.31 94 GLY A N 1
ATOM 689 C CA . GLY A 1 94 ? -14.071 4.677 4.890 1.00 86.31 94 GLY A CA 1
ATOM 690 C C . GLY A 1 94 ? -13.448 3.556 5.726 1.00 86.31 94 GLY A C 1
ATOM 691 O O . GLY A 1 94 ? -12.353 3.072 5.430 1.00 86.31 94 GLY A O 1
ATOM 692 N N . ASP A 1 95 ? -14.126 3.182 6.809 1.00 83.12 95 ASP A N 1
ATOM 693 C CA . ASP A 1 95 ? -13.660 2.125 7.709 1.00 83.12 95 ASP A CA 1
ATOM 694 C C . ASP A 1 95 ? -13.915 0.729 7.114 1.00 83.12 95 ASP A C 1
ATOM 696 O O . ASP A 1 95 ? -14.942 0.501 6.470 1.00 83.12 95 ASP A O 1
ATOM 700 N N . PHE A 1 96 ? -12.952 -0.176 7.304 1.00 80.19 96 PHE A N 1
AT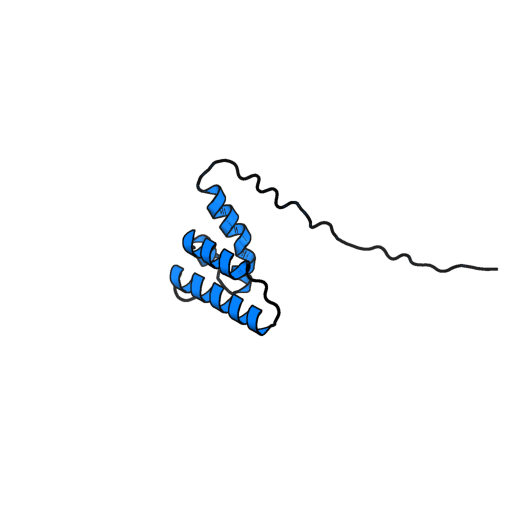OM 701 C CA . PHE A 1 96 ? -12.944 -1.551 6.803 1.00 80.19 96 PHE A CA 1
ATOM 702 C C . PHE A 1 96 ? -12.104 -2.467 7.703 1.00 80.19 96 PHE A C 1
ATOM 704 O O . PHE A 1 96 ? -11.129 -1.981 8.345 1.00 80.19 96 PHE A O 1
#

Mean predict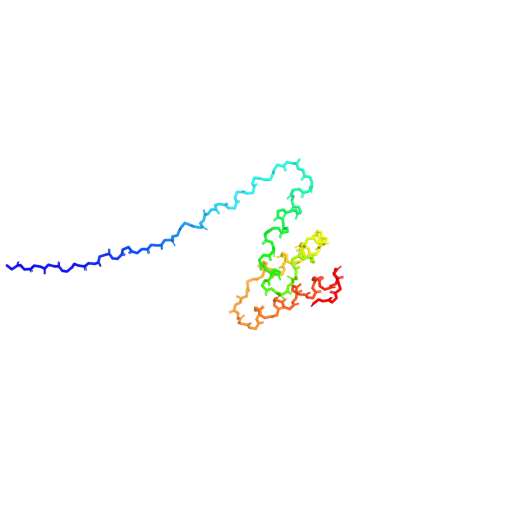ed aligned error: 13.05 Å

=== Feature glossary ===
Key to the feature types in this record:

— What the protein is —

Primary structure: the covalent order of the twenty standard amino acids along the backbone. Two proteins with the same sequence will (almost always) fold to the same structure; two with 30% identity often share a fold but not the details.

Database cross-references. InterPro integrates a dozen domain/family signature databases into unified entries with residue-range hits. GO terms attach function/process/location labels with evidence codes. CATH codes position the fold in a four-level structural taxonomy. Organism is the NCBI-taxonomy species name.

— Where its atoms are —

The mmCIF block holds the 3D Cartesian coordinates of each backbone atom (N, Cα, C, O) in ångströms. mmCIF is the PDB's canonical archive format — a tagged-loop text representation of the atomic model.

Six rendered views show the 3D structure from the faces of a cube — i.e. along ±x, ±y, ±z. Rendering representation is drawn randomly per protein from cartoon (secondary-structure ribbons), sticks (backbone bonds), or molecular surface; coloring is either N→C rainbow (blue at the N-terminus through red at the C-terminus) or one color per chain.

— Local backbone conformation —

DSSP 8-state secondary structure assigns each residue one of H (α-helix), G (3₁₀-helix), I (π-helix), E (extended β-strand), B (isolated β-bridge), T (hydrogen-bonded turn), S (bend), or '-' (coil). The assignment is computed from backbone hydrogen-bond geometry via the Kabsch–Sander algorithm.

P-SEA three-state annotation labels each residue as helix, strand, or coil based purely on the geometry of the Cα trace. It serves as a fallback when the full backbone (and thus DSSP) is unavailable.

The φ/ψ torsion pair specifies the backbone conformation at each residue. φ rotates about the N–Cα bond, ψ about the Cα–C bond. Steric clashes forbid most of the (φ, ψ) plane — the allowed regions (α-helix basin, β-sheet basin, left-handed helix) are the Ramachandran-allowed regions.

— Global shape and packing —

The geometric summary reports three shape descriptors. Rg (radius of gyration) measures how spread out the Cα atoms are about their centre of mass; compact globular proteins have small Rg, elongated or unfolded ones large. Cα contacts (<8 Å, |i−j|>4) count long-range residue pairs in spatial proximity — high for tightly packed folds, near zero for rods or random coil. The bounding-box extents give the protein's footprint along x, y, z in Å.

Accessible surface area quantifies burial. A residue with SASA near zero is packed into the hydrophobic core; one with SASA >100 Å² sits on the surface. Computed here via the Shrake–Rupley numerical algorithm with a 1.4 Å probe.

Plot images: a contact map (which residues are close in 3D, as an N×N binary image), a Ramachandran scatter (backbone torsion angles, revealing secondary-structure composition at a glance), and — for AlphaFold structures — a PAE heatmap (pairwise prediction confidence).

— Structural neighborhood —

The Foldseek 3Di string encodes local tertiary geometry as a 20-letter alphabet — one character per residue — derived from the relative positions of nearby Cα atoms. Unlike the amino-acid sequence, 3Di is a direct function of the 3D structure, so two proteins with the same fold have similar 3Di strings even at low sequence identity.

Nearest PDB neighbors are the top structural matches found by Foldseek when searching this structure against the entire Protein Data Bank. Each hit reports a TM-score (0 to 1; >0.5 almost always implies the same fold) and an E-value. These are *structural* homologs — they may share no detectable sequence similarity.

— Confidence and disorder —

For AlphaFold models, the B-factor field carries pLDDT — the model's own estimate of local accuracy on a 0–100 scale. Regions with pLDDT<50 should be treated as essentially unmodeled; they often correspond to intrinsically disordered segments.

B-factor (Debye–Waller factor) reflects atomic displacement in the crystal lattice. It is an experimental observable (units Å²), not a prediction; low values mean the atom is pinned down, high values mean it moves or is heterogeneous across the crystal.

Predicted aligned error is AlphaFold's pairwise confidence. Unlike pLDDT (per-residue), PAE is per-residue-pair and captures whether two parts of the structure are correctly placed relative to each other. Units are ångströms of expected positional error.